Protein 1BY2 (pdb70)

B-factor: mean 21.7, std 12.67, range [5.65, 79.19]

GO terms:
  GO:0005515 protein binding (F, IPI)
  GO:0005044 scavenger receptor activity (F, TAS)
  GO:0005576 extracellular region (C, TAS)
  GO:0006968 cellular defense response (P, TAS)
  GO:0007165 signal transduction (P, TAS)
  GO:0031089 platelet dense granule lumen (C, TAS)
  GO:0005576 extracellular region (C, HDA)
  GO:0031012 extracellular matrix (C, HDA)
  GO:0005576 extracellular region (C, IDA)
  GO:0070062 extracellular exosome (C, HDA)
  GO:0072562 blood microparticle (C, HDA)

Solvent-accessible surface area: 5707 Å² total; per-residue (Å²): 147,71,101,78,4,53,20,99,31,22,101,12,86,55,118,17,50,0,15,0,13,0,27,32,188,60,89,63,1,0,0,1,0,40,78,3,54,90,53,0,0,16,2,0,0,151,50,59,31,28,99,69,6,73,84,24,48,10,125,19,56,35,36,111,11,91,44,41,22,0,4,4,62,1,75,16,107,25,127,32,79,13,0,36,95,12,153,32,88,33,69,88,131,31,153,23,171,32,70,74,1,0,1,0,23,4,23,132,109,126,180,56

CATH classification: 3.10.250.10

Secondary structure (DSSP, 8-state)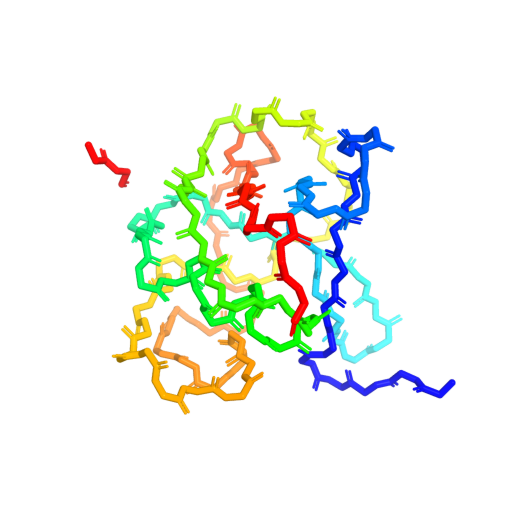:
---TT-EEEES-SSTTEEEEEEEETTEEEEEB-TT--HHHHHHHHHHTT-S-EEEEE-TTTT----S-EEE-S-B--S--SSGGGSB-S-TT-----GGGB-EEEE-S----

Foldseek 3Di:
DDDFQDWAAPQPVDRQKHFIWTDDDPDIAFAFLAQFDQLQQQLVNVLVQFRGFPDKDWQCPSHFDDDAHFWYNWDAPNPDNGSQPTDTPHTRDDDDDRSGTMMTGGDPHSND

Structure (mmCIF, N/CA/C/O backbone):
data_1BY2
#
_entry.id   1BY2
#
_cell.length_a   44.630
_cell.length_b   44.630
_cell.length_c   134.540
_cell.angle_alpha   90.00
_cell.angle_beta   90.00
_cell.angle_gamma   90.00
#
_symmetry.space_group_name_H-M   'P 43 21 2'
#
loop_
_entity.id
_entity.type
_entity.pdbx_description
1 polymer 'MAC-2 BINDING PROTEIN'
2 non-polymer 2-acetamido-2-deoxy-beta-D-glucopyranose
3 water water
#
loop_
_atom_site.group_PDB
_atom_site.id
_atom_site.type_symbol
_atom_site.label_atom_id
_atom_site.label_alt_id
_atom_site.label_comp_id
_atom_site.label_asym_id
_atom_site.label_entity_id
_atom_site.label_seq_id
_atom_site.pdbx_PDB_ins_code
_atom_site.Cartn_x
_atom_site.Cartn_y
_atom_site.Cartn_z
_atom_site.occupancy
_atom_site.B_iso_or_equiv
_atom_site.auth_seq_id
_atom_site.auth_comp_id
_atom_site.auth_asym_id
_atom_site.auth_atom_id
_atom_site.pdbx_PDB_model_num
ATOM 1 N N . ALA A 1 4 ? 10.340 14.871 30.242 1.00 44.14 0 ALA A N 1
ATOM 2 C CA . ALA A 1 4 ? 9.126 14.936 29.377 1.00 45.53 0 ALA A CA 1
ATOM 3 C C . ALA A 1 4 ? 9.430 15.663 28.055 1.00 45.86 0 ALA A C 1
ATOM 4 O O . ALA A 1 4 ? 9.225 16.874 27.942 1.00 48.67 0 ALA A O 1
ATOM 6 N N . VAL A 1 5 ? 9.907 14.916 27.061 1.00 43.03 1 VAL A N 1
ATOM 7 C CA . VAL A 1 5 ? 10.258 15.473 25.757 1.00 36.81 1 VAL A CA 1
ATOM 8 C C . VAL A 1 5 ? 9.316 14.926 24.679 1.00 33.60 1 VAL A C 1
ATOM 9 O O . VAL A 1 5 ? 9.021 13.725 24.653 1.00 31.94 1 VAL A O 1
ATOM 13 N N . ASN A 1 6 ? 8.854 15.808 23.795 1.00 30.71 2 ASN A N 1
ATOM 14 C CA . ASN A 1 6 ? 7.947 15.440 22.704 1.00 27.18 2 ASN A CA 1
ATOM 15 C C . ASN A 1 6 ? 8.542 15.687 21.320 1.00 22.65 2 ASN A C 1
ATOM 16 O O . ASN A 1 6 ? 9.547 16.383 21.178 1.00 20.33 2 ASN A O 1
ATOM 21 N N . ASP A 1 7 ? 7.924 15.088 20.308 1.00 20.59 3 ASP A N 1
ATOM 22 C CA . ASP A 1 7 ? 8.369 15.252 18.931 1.00 19.91 3 ASP A CA 1
ATOM 23 C C . ASP A 1 7 ? 8.470 16.740 18.604 1.00 18.84 3 ASP A C 1
ATOM 24 O O . ASP A 1 7 ? 7.533 17.494 18.861 1.00 20.92 3 ASP A O 1
ATOM 29 N N . GLY A 1 8 ? 9.590 17.155 18.022 1.00 16.07 4 GLY A N 1
ATOM 30 C CA . GLY A 1 8 ? 9.749 18.546 17.665 1.00 12.81 4 GLY A CA 1
ATOM 31 C C . GLY A 1 8 ? 10.470 19.380 18.698 1.00 15.26 4 GLY A C 1
ATOM 32 O O . GLY A 1 8 ? 10.801 20.536 18.420 1.00 15.65 4 GLY A O 1
ATOM 33 N N . ASP A 1 9 ? 10.701 18.821 19.883 1.00 15.08 5 ASP A N 1
ATOM 34 C CA . ASP A 1 9 ? 11.419 19.532 20.933 1.00 15.28 5 ASP A CA 1
ATOM 35 C C . ASP A 1 9 ? 12.842 19.725 20.410 1.00 14.32 5 ASP A C 1
ATOM 36 O O . ASP A 1 9 ? 13.408 18.818 19.805 1.00 14.84 5 ASP A O 1
ATOM 41 N N . MET A 1 10 ? 13.431 20.884 20.680 1.00 13.08 6 MET A N 1
ATOM 42 C CA . MET A 1 10 ? 14.786 21.197 20.207 1.00 14.32 6 MET A CA 1
ATOM 43 C C . MET A 1 10 ? 15.759 21.604 21.308 1.00 16.32 6 MET A C 1
ATOM 44 O O . MET A 1 10 ? 15.355 21.948 2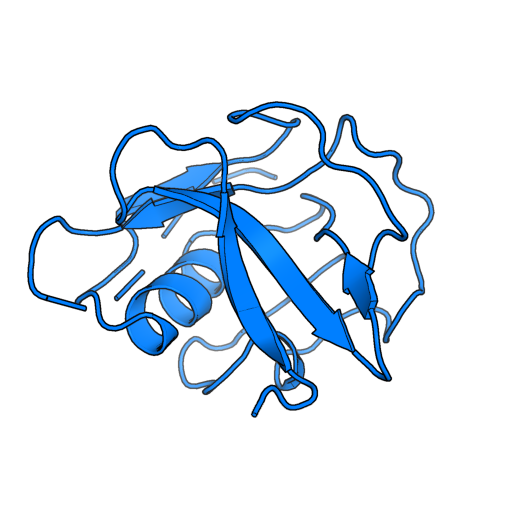2.410 1.00 18.11 6 MET A O 1
ATOM 49 N N . ARG A 1 11 ? 17.044 21.597 20.999 1.00 15.75 7 ARG A N 1
ATOM 50 C CA . ARG A 1 11 ? 18.046 22.027 21.950 1.00 15.24 7 ARG A CA 1
ATOM 51 C C . ARG A 1 11 ? 19.243 22.459 21.145 1.00 15.79 7 ARG A C 1
ATOM 52 O O . ARG A 1 11 ? 19.388 22.051 19.991 1.00 16.09 7 ARG A O 1
ATOM 60 N N . LEU A 1 12 ? 20.060 23.329 21.732 1.00 14.43 8 LEU A N 1
ATOM 61 C CA . LEU A 1 12 ? 21.300 23.806 21.102 1.00 16.04 8 LEU A CA 1
ATOM 62 C C . LEU A 1 12 ? 22.436 23.100 21.849 1.00 17.10 8 LEU A C 1
ATOM 63 O O . LEU A 1 12 ? 22.384 22.995 23.057 1.00 21.71 8 LEU A O 1
ATOM 68 N N . ALA A 1 13 ? 23.432 22.586 21.139 1.00 17.00 9 ALA A N 1
ATOM 69 C CA . ALA A 1 13 ? 24.524 21.896 21.776 1.00 15.15 9 ALA A CA 1
ATOM 70 C C . ALA A 1 13 ? 25.873 22.371 21.313 1.00 18.3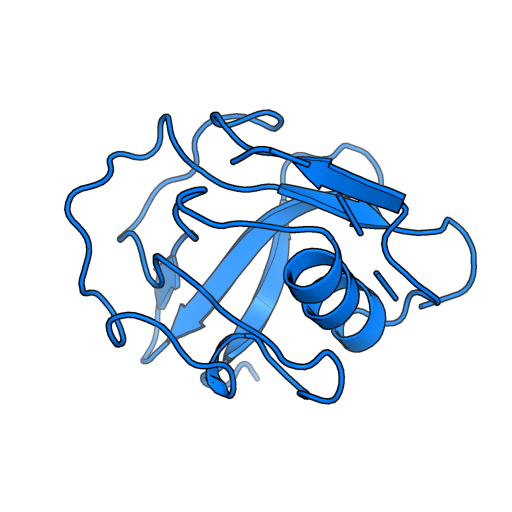0 9 ALA A C 1
ATOM 71 O O . ALA A 1 13 ? 26.018 22.939 20.226 1.00 15.93 9 ALA A O 1
ATOM 73 N N . ASP A 1 14 ? 26.869 22.119 22.157 1.00 20.31 10 ASP A N 1
ATOM 74 C CA . ASP A 1 14 ? 28.261 22.458 21.885 1.00 20.89 10 ASP A CA 1
ATOM 75 C C . ASP A 1 14 ? 28.537 23.922 21.547 1.00 21.22 10 ASP A C 1
ATOM 76 O O . ASP A 1 14 ? 29.539 24.231 20.897 1.00 22.26 10 ASP A O 1
ATOM 81 N N . GLY A 1 15 ? 27.676 24.821 22.006 1.00 22.78 11 GLY A N 1
ATOM 82 C CA . GLY A 1 15 ? 27.879 26.227 21.705 1.00 24.70 11 GLY A CA 1
ATOM 83 C C . GLY A 1 15 ? 28.651 27.040 22.739 1.00 28.91 11 GLY A C 1
ATOM 84 O O . GLY A 1 15 ? 29.082 28.158 22.449 1.00 29.23 11 GLY A O 1
ATOM 85 N N . GLY A 1 16 ? 28.868 26.486 23.928 1.00 30.54 12 GLY A N 1
ATOM 86 C CA . GLY A 1 16 ? 29.564 27.229 24.969 1.00 33.95 12 GLY A CA 1
ATOM 87 C C . GLY A 1 16 ? 28.493 27.948 25.766 1.00 36.34 12 GLY A C 1
ATOM 88 O O . GLY A 1 16 ? 28.198 27.568 26.893 1.00 42.61 12 GLY A O 1
ATOM 89 N N . ALA A 1 17 ? 27.880 28.961 25.163 1.00 34.72 13 ALA A N 1
ATOM 90 C CA . ALA A 1 17 ? 26.804 29.709 25.793 1.00 31.43 13 ALA A CA 1
ATOM 91 C C . ALA A 1 17 ? 25.530 28.922 25.517 1.00 31.56 13 ALA A C 1
ATOM 92 O O . ALA A 1 17 ? 25.536 27.990 24.720 1.00 33.22 13 ALA A O 1
ATOM 94 N N . THR A 1 18 ? 24.436 29.297 26.161 1.00 30.01 14 THR A N 1
ATOM 95 C CA . THR A 1 18 ? 23.165 28.612 25.964 1.00 29.03 14 THR A CA 1
ATOM 96 C C . THR A 1 18 ? 22.390 29.179 24.793 1.00 27.05 14 THR A C 1
ATOM 97 O O . THR A 1 18 ? 21.410 28.579 24.345 1.00 28.99 14 THR A O 1
ATOM 101 N N . ASN A 1 19 ? 22.799 30.353 24.324 1.00 23.12 15 ASN A N 1
ATOM 102 C CA . ASN A 1 19 ? 22.104 30.983 23.209 1.00 21.23 15 ASN A CA 1
ATOM 103 C C . ASN A 1 19 ? 22.737 30.757 21.834 1.00 18.08 15 ASN A C 1
ATOM 104 O O . ASN A 1 19 ? 22.549 31.559 20.927 1.00 19.05 15 ASN A O 1
ATOM 109 N N . GLN A 1 20 ? 23.510 29.688 21.688 1.00 18.17 16 G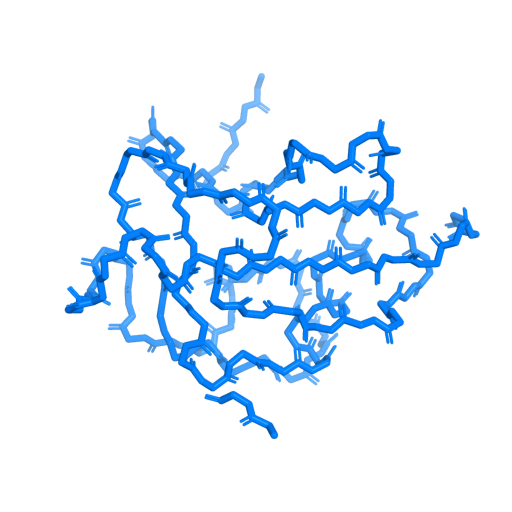LN A N 1
ATOM 110 C CA . GLN A 1 20 ? 24.102 29.344 20.399 1.00 17.31 16 GLN A CA 1
ATOM 111 C C . GLN A 1 20 ? 24.542 27.893 20.421 1.00 16.72 16 GLN A C 1
ATOM 112 O O . GLN A 1 20 ? 24.782 27.329 21.486 1.00 18.13 16 GLN A O 1
ATOM 118 N N . GLY A 1 21 ? 24.590 27.272 19.251 1.00 14.73 17 GLY A N 1
ATOM 119 C CA . GLY A 1 21 ? 25.021 25.895 19.178 1.00 13.53 17 GLY A CA 1
ATOM 120 C C . GLY A 1 21 ? 24.461 25.175 17.970 1.00 12.71 17 GLY A C 1
ATOM 121 O O . GLY A 1 21 ? 23.800 25.778 17.106 1.00 9.85 17 GLY A O 1
ATOM 122 N N . ARG A 1 22 ? 24.789 23.886 17.904 1.00 12.85 18 ARG A N 1
ATOM 123 C CA . ARG A 1 22 ? 24.330 22.997 16.854 1.00 12.14 18 ARG A CA 1
ATOM 124 C C . ARG A 1 22 ? 22.877 22.695 17.205 1.00 13.20 18 ARG A C 1
ATOM 125 O O . ARG A 1 22 ? 22.562 22.497 18.370 1.00 10.83 18 ARG A O 1
ATOM 133 N N . VAL A 1 23 ? 21.983 22.736 16.219 1.00 13.15 19 VAL A N 1
ATOM 134 C CA . VAL A 1 23 ? 20.568 22.469 16.453 1.00 12.92 19 VAL A CA 1
ATOM 135 C C . VAL A 1 23 ? 20.300 20.963 16.516 1.00 13.75 19 VAL A C 1
ATOM 136 O O . VAL A 1 23 ? 20.698 20.214 15.622 1.00 15.42 19 VAL A O 1
ATOM 140 N N . GLU A 1 24 ? 19.673 20.509 17.591 1.00 12.71 20 GLU A N 1
ATOM 141 C CA . GLU A 1 24 ? 19.308 19.101 17.717 1.00 12.29 20 GLU A CA 1
ATOM 142 C C . GLU A 1 24 ? 17.806 19.084 17.978 1.00 11.25 20 GLU A C 1
ATOM 143 O O . GLU A 1 24 ? 17.251 20.029 18.558 1.00 10.88 20 GLU A O 1
ATOM 149 N N . ILE A 1 25 ? 17.134 18.080 17.428 1.00 12.31 21 ILE A N 1
ATOM 150 C CA . ILE A 1 25 ? 15.683 17.975 17.527 1.00 11.52 21 ILE A CA 1
ATOM 151 C C . ILE A 1 25 ? 15.261 16.548 17.852 1.00 13.20 21 ILE A C 1
ATOM 152 O O . ILE A 1 25 ? 15.901 15.588 17.425 1.00 12.94 21 ILE A O 1
ATOM 157 N N . PHE A 1 26 ? 14.192 16.423 18.626 1.00 14.59 22 PHE A N 1
ATOM 158 C CA . PHE A 1 26 ? 13.707 15.136 19.071 1.00 13.91 22 PHE A CA 1
ATOM 159 C C . PHE A 1 26 ? 12.596 14.576 18.203 1.00 14.51 22 PHE A C 1
ATOM 160 O O . PHE A 1 26 ? 11.703 15.301 17.787 1.00 14.47 22 PHE A O 1
ATOM 168 N N . TYR A 1 27 ? 12.624 13.266 17.988 1.00 14.17 23 TYR A N 1
ATOM 169 C CA . TYR A 1 27 ? 11.597 12.600 17.204 1.00 16.00 23 TYR A CA 1
ATOM 170 C C . TYR A 1 27 ? 11.522 11.123 17.539 1.00 15.87 23 TYR A C 1
ATOM 171 O O . TYR A 1 27 ? 12.519 10.407 17.488 1.00 15.54 23 TYR A O 1
ATOM 180 N N . ARG A 1 28 ? 10.333 10.692 17.935 1.00 17.19 24 ARG A N 1
ATOM 181 C CA . ARG A 1 28 ? 10.065 9.300 18.282 1.00 15.74 24 ARG A CA 1
ATOM 182 C C . ARG A 1 28 ? 11.109 8.606 19.110 1.00 16.48 24 ARG A C 1
ATOM 183 O O . ARG A 1 28 ? 11.566 7.522 18.772 1.00 17.87 24 ARG A O 1
ATOM 191 N N . GLY A 1 29 ? 11.534 9.262 20.173 1.00 16.93 25 GLY A N 1
ATOM 192 C CA . GLY A 1 29 ? 12.486 8.627 21.045 1.00 21.50 25 GLY A CA 1
ATOM 193 C C . GLY A 1 29 ? 13.948 8.940 20.874 1.00 25.97 25 GLY A C 1
ATOM 194 O O . GLY A 1 29 ? 14.745 8.525 21.720 1.00 30.03 25 GLY A O 1
ATOM 195 N N . GLN A 1 30 ? 14.331 9.654 19.821 1.00 24.93 26 GLN A N 1
ATOM 196 C CA . GLN A 1 30 ? 15.751 9.967 19.669 1.00 22.52 26 GLN A CA 1
ATOM 197 C C . GLN A 1 30 ? 16.046 11.379 19.191 1.00 17.90 26 GLN A C 1
ATOM 198 O O . GLN A 1 30 ? 15.177 12.064 18.654 1.00 15.65 26 GLN A O 1
ATOM 204 N N . TRP A 1 31 ? 17.264 11.819 19.462 1.00 17.08 27 TRP A N 1
ATOM 205 C CA . TRP A 1 31 ? 17.712 13.141 19.066 1.00 18.60 27 TRP A CA 1
ATOM 206 C C . TRP A 1 31 ? 18.563 12.985 17.825 1.00 17.52 27 TRP A C 1
ATOM 207 O O . TRP A 1 31 ? 19.282 11.993 17.680 1.00 18.48 27 TRP A O 1
ATOM 218 N N . GLY A 1 32 ? 18.465 13.969 16.939 1.00 16.13 28 GLY A N 1
ATOM 219 C CA . GLY A 1 32 ? 19.224 13.962 15.706 1.00 14.58 28 GLY A CA 1
ATOM 220 C C . GLY A 1 32 ? 19.515 15.391 15.311 1.00 13.39 28 GLY A C 1
ATOM 221 O O . GLY A 1 32 ? 19.091 16.321 15.996 1.00 13.90 28 GLY A O 1
ATOM 222 N N . THR A 1 33 ? 20.202 15.571 14.190 1.00 11.55 29 THR A N 1
ATOM 223 C CA . THR A 1 33 ? 20.585 16.899 13.725 1.00 10.36 29 THR A CA 1
ATOM 224 C C . THR A 1 33 ? 19.798 17.380 12.499 1.00 10.81 29 THR A C 1
ATOM 225 O O . THR A 1 33 ? 18.927 16.675 11.991 1.00 10.76 29 THR A O 1
ATOM 229 N N . VAL A 1 34 ? 20.128 18.573 12.021 1.00 11.08 30 VAL A N 1
ATOM 230 C CA . VAL A 1 34 ? 19.455 19.179 10.879 1.00 10.48 30 VAL A CA 1
ATOM 231 C C . VAL A 1 34 ? 20.503 19.520 9.829 1.00 9.61 30 VAL A C 1
ATOM 232 O O . VAL A 1 34 ? 21.529 20.125 10.153 1.00 9.74 30 VAL A O 1
ATOM 236 N N . CYS A 1 35 ? 20.275 19.121 8.580 1.00 9.19 31 CYS A N 1
ATOM 237 C CA . CYS A 1 35 ? 21.238 19.442 7.513 1.00 9.43 31 CYS A CA 1
ATOM 238 C C . CYS A 1 35 ? 21.159 20.913 7.116 1.00 8.71 31 CYS A C 1
ATOM 239 O O . CYS A 1 35 ? 20.071 21.488 7.075 1.00 13.71 31 CYS A O 1
ATOM 242 N N . ASP A 1 36 ? 22.292 21.513 6.770 1.00 9.00 32 ASP A N 1
ATOM 243 C CA . ASP A 1 36 ? 22.318 22.936 6.421 1.00 8.46 32 ASP A CA 1
ATOM 244 C C . ASP A 1 36 ? 21.789 23.355 5.051 1.00 9.67 32 ASP A C 1
ATOM 245 O O . ASP A 1 36 ? 21.781 24.550 4.740 1.00 10.98 32 ASP A O 1
ATOM 250 N N . ASN A 1 37 ? 21.325 22.397 4.249 1.00 9.89 33 ASN A N 1
ATOM 251 C CA . ASN A 1 37 ? 20.803 22.718 2.921 1.00 8.54 33 ASN A CA 1
ATOM 252 C C . ASN A 1 37 ? 19.582 23.621 3.037 1.00 9.34 33 ASN A C 1
ATOM 253 O O . ASN A 1 37 ? 18.577 23.243 3.637 1.00 9.59 33 ASN A O 1
ATOM 258 N N . LEU A 1 38 ? 19.698 2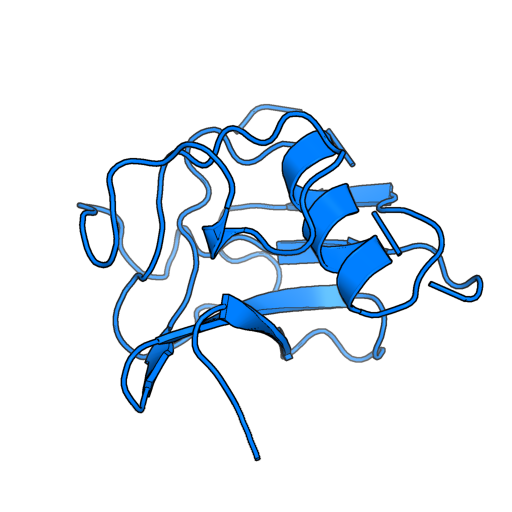4.828 2.487 1.00 9.90 34 LEU A N 1
ATOM 259 C CA . LEU A 1 38 ? 18.642 25.843 2.503 1.00 9.36 34 LEU A CA 1
ATOM 260 C C . LEU A 1 38 ? 18.406 26.438 3.895 1.00 10.25 34 LEU A C 1
ATOM 261 O O . LEU A 1 38 ? 17.456 27.190 4.092 1.00 11.58 34 LEU A O 1
ATOM 266 N N . TRP A 1 39 ? 19.298 26.147 4.838 1.00 8.99 35 TRP A N 1
ATOM 267 C CA . TRP A 1 39 ? 19.171 26.644 6.206 1.00 8.23 35 TRP A CA 1
ATOM 268 C C . TRP A 1 39 ? 19.322 28.157 6.169 1.00 12.73 35 TRP A C 1
ATOM 269 O O . TRP A 1 39 ? 20.360 28.656 5.749 1.00 17.33 35 TRP A O 1
ATOM 280 N N . ASP A 1 40 ? 18.320 28.891 6.634 1.00 11.79 36 ASP A N 1
ATOM 281 C CA . ASP A 1 40 ? 18.414 30.342 6.607 1.00 13.31 36 ASP A CA 1
ATOM 282 C C . ASP A 1 40 ? 18.073 31.017 7.927 1.00 14.29 36 ASP A C 1
ATOM 283 O O . ASP A 1 40 ? 17.765 30.354 8.920 1.00 12.37 36 ASP A O 1
ATOM 288 N N . LEU A 1 41 ? 18.088 32.348 7.918 1.00 15.12 37 LEU A N 1
ATOM 289 C CA . LEU A 1 41 ? 17.824 33.105 9.128 1.00 14.20 37 LEU A CA 1
ATOM 290 C C . LEU A 1 41 ? 16.414 32.938 9.651 1.00 13.90 37 LEU A C 1
ATOM 291 O O . LEU A 1 41 ? 16.199 33.016 10.862 1.00 16.06 37 LEU A O 1
ATOM 296 N N . THR A 1 42 ? 15.462 32.708 8.754 1.00 13.45 38 THR A N 1
ATOM 297 C CA . THR A 1 42 ? 14.082 32.515 9.169 1.00 14.04 38 THR A CA 1
ATOM 298 C C . THR A 1 42 ? 13.959 31.178 9.909 1.00 14.01 38 THR A C 1
ATOM 299 O O . THR A 1 42 ? 13.263 31.086 10.917 1.00 13.88 38 THR A O 1
ATOM 303 N N . ASP A 1 43 ? 14.678 30.160 9.449 1.00 13.46 39 ASP A N 1
ATOM 304 C CA . ASP A 1 43 ? 14.678 28.858 10.118 1.00 11.13 39 ASP A CA 1
ATOM 305 C C . ASP A 1 43 ? 15.324 29.010 11.505 1.00 10.26 39 ASP A C 1
ATOM 306 O O . ASP A 1 43 ? 14.800 28.508 12.510 1.00 11.92 39 ASP A O 1
ATOM 311 N N . ALA A 1 44 ? 16.464 29.701 11.542 1.00 8.87 40 ALA A N 1
ATOM 312 C CA . ALA A 1 44 ? 17.191 29.926 12.781 1.00 10.43 40 ALA A CA 1
ATOM 313 C C . ALA A 1 44 ? 16.337 30.687 13.805 1.00 14.38 40 ALA A C 1
ATOM 314 O O . ALA A 1 44 ? 16.366 30.362 14.988 1.00 14.34 40 ALA A O 1
ATOM 316 N N . SER A 1 45 ? 15.542 31.662 13.362 1.00 17.07 41 SER A N 1
ATOM 317 C CA . SER A 1 45 ? 14.712 32.412 14.299 1.00 18.12 41 SER A CA 1
ATOM 318 C C . SER A 1 45 ? 13.599 31.550 14.901 1.00 17.77 41 SER A C 1
ATOM 319 O O . SER A 1 45 ? 13.181 31.792 16.028 1.00 18.52 41 SER A O 1
ATOM 322 N N . VAL A 1 46 ? 13.141 30.529 14.178 1.00 15.46 42 VAL A N 1
ATOM 323 C CA . VAL A 1 46 ? 12.101 29.633 14.706 1.00 14.00 42 VAL A CA 1
ATOM 324 C C . VAL A 1 46 ? 12.691 28.857 15.882 1.00 14.89 42 VAL A C 1
ATOM 325 O O . VAL A 1 46 ? 12.042 28.695 16.910 1.00 16.71 42 VAL A O 1
ATOM 329 N N . VAL A 1 47 ? 13.936 28.407 15.733 1.00 14.50 43 VAL A N 1
ATOM 330 C CA . VAL A 1 47 ? 14.630 27.669 16.791 1.00 13.89 43 VAL A CA 1
ATOM 331 C C . VAL A 1 47 ? 14.845 28.575 18.010 1.00 14.37 43 VAL A C 1
ATOM 332 O O . VAL A 1 47 ? 14.443 28.234 19.118 1.00 14.97 43 VAL A O 1
ATOM 336 N N . CYS A 1 48 ? 15.464 29.732 17.792 1.00 13.96 44 CYS A N 1
ATOM 337 C CA . CYS A 1 48 ? 15.747 30.681 18.864 1.00 14.27 44 CYS A CA 1
ATOM 338 C C . CYS A 1 48 ? 14.517 31.111 19.653 1.00 17.37 44 CYS A C 1
ATOM 339 O O . CYS A 1 48 ? 14.535 31.082 20.885 1.00 18.29 44 CYS A O 1
ATOM 342 N N . ARG A 1 49 ? 13.452 31.512 18.966 1.00 16.62 45 ARG A N 1
ATOM 343 C CA . ARG A 1 49 ? 12.246 31.937 19.663 1.00 17.90 45 ARG A CA 1
ATOM 344 C C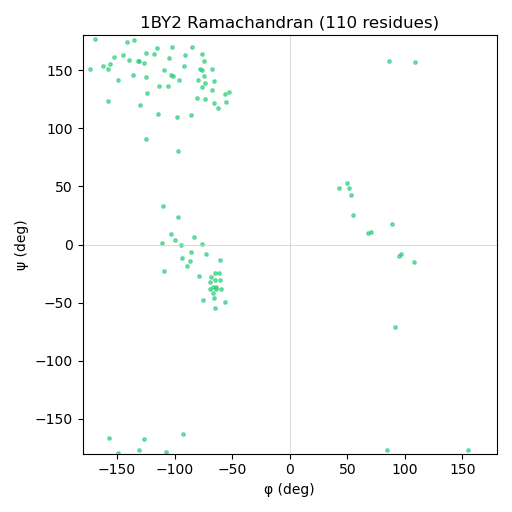 . ARG A 1 49 ? 11.623 30.790 20.458 1.00 19.88 45 ARG A C 1
ATOM 345 O O . ARG A 1 49 ? 11.167 30.991 21.585 1.00 21.00 45 ARG A O 1
ATOM 353 N N . ALA A 1 50 ? 11.657 29.579 19.902 1.00 17.93 46 ALA A N 1
ATOM 354 C CA . ALA A 1 50 ? 11.116 28.415 20.595 1.00 17.10 46 ALA A CA 1
ATOM 355 C C . ALA A 1 50 ? 11.919 28.174 21.858 1.00 19.93 46 ALA A C 1
ATOM 356 O O . ALA A 1 50 ? 11.387 27.708 22.854 1.00 20.60 46 ALA A O 1
ATOM 358 N N . LEU A 1 51 ? 13.224 28.406 21.794 1.00 21.36 47 LEU A N 1
ATOM 359 C CA . LEU A 1 51 ? 14.064 28.199 22.963 1.00 22.39 47 LEU A CA 1
ATOM 360 C C . LEU A 1 51 ? 14.035 29.395 23.904 1.00 23.99 47 LEU A C 1
ATOM 361 O O . LEU A 1 51 ? 14.813 29.461 24.855 1.00 27.20 47 LEU A O 1
ATOM 366 N N . GLY A 1 52 ? 13.167 30.356 23.604 1.00 22.56 48 GLY A N 1
ATOM 367 C CA . GLY A 1 52 ? 13.004 31.514 24.456 1.00 23.30 48 GLY A CA 1
ATOM 368 C C . GLY A 1 52 ? 13.860 32.736 24.235 1.00 24.79 48 GLY A C 1
ATOM 369 O O . GLY A 1 52 ? 13.970 33.552 25.131 1.00 26.92 48 GLY A O 1
ATOM 370 N N . PHE A 1 53 ? 14.481 32.881 23.077 1.00 23.66 49 PHE A N 1
ATOM 371 C CA . PHE A 1 53 ? 15.295 34.055 22.839 1.00 21.90 49 PHE A CA 1
ATOM 372 C C . PHE A 1 53 ? 14.490 34.925 21.916 1.00 25.27 49 PHE A C 1
ATOM 373 O O . PHE A 1 53 ? 13.558 34.442 21.276 1.00 29.17 49 PHE A O 1
ATOM 381 N N . GLU A 1 54 ? 14.813 36.209 21.850 1.00 26.79 50 GLU A N 1
ATOM 382 C CA . GLU A 1 54 ? 14.042 37.109 21.004 1.00 27.44 50 GLU A CA 1
ATOM 383 C C . GLU A 1 54 ? 14.158 36.852 19.516 1.00 26.23 50 GLU A C 1
ATOM 384 O O . GLU A 1 54 ? 13.167 36.974 18.792 1.00 28.13 50 GLU A O 1
ATOM 390 N N . ASN A 1 55 ? 15.345 36.466 19.059 1.00 23.90 51 ASN A N 1
ATOM 391 C CA . ASN A 1 55 ? 15.549 36.236 17.641 1.00 22.16 51 ASN A CA 1
ATOM 392 C C . ASN A 1 55 ? 16.871 35.554 17.382 1.00 20.07 51 ASN A C 1
ATOM 393 O O . ASN A 1 55 ? 17.641 35.323 18.309 1.00 22.41 51 ASN A O 1
ATOM 398 N N . ALA A 1 56 ? 17.126 35.242 16.116 1.00 15.66 52 ALA A N 1
ATOM 399 C CA . ALA A 1 56 ? 18.373 34.638 15.709 1.00 14.91 52 ALA A CA 1
ATOM 400 C C . ALA A 1 56 ? 19.171 35.762 15.079 1.00 16.87 52 ALA A C 1
ATOM 401 O O . ALA A 1 56 ? 18.610 36.674 14.473 1.00 18.00 52 ALA A O 1
ATOM 403 N N . THR A 1 57 ? 20.479 35.726 15.256 1.00 17.40 53 THR A N 1
ATOM 404 C CA . THR A 1 57 ? 21.332 36.727 14.647 1.00 17.29 53 THR A CA 1
ATOM 405 C C . THR A 1 57 ? 22.131 36.087 13.517 1.00 18.22 53 THR A C 1
ATOM 406 O O . THR A 1 57 ? 22.555 36.768 12.584 1.00 20.10 53 THR A O 1
ATOM 410 N N . GLN A 1 58 ? 22.297 34.765 13.585 1.00 18.67 54 GLN A N 1
ATOM 411 C CA . GLN A 1 58 ? 23.034 34.006 12.570 1.00 19.51 54 GLN A CA 1
ATOM 412 C C . GLN A 1 58 ? 22.520 32.569 12.370 1.00 18.40 54 GLN A C 1
ATOM 413 O O . GLN A 1 58 ? 22.140 31.881 13.333 1.00 18.33 54 GLN A O 1
ATOM 419 N N . ALA A 1 59 ? 22.509 32.139 11.110 1.00 15.24 55 ALA A N 1
ATOM 420 C CA . ALA A 1 59 ? 22.106 30.793 10.729 1.00 14.50 55 ALA A CA 1
ATOM 421 C C . ALA A 1 59 ? 23.407 30.228 10.187 1.00 16.25 55 ALA A C 1
ATOM 422 O O . ALA A 1 59 ? 23.903 30.713 9.178 1.00 19.37 55 ALA A O 1
ATOM 424 N N . LEU A 1 60 ? 23.988 29.250 10.873 1.00 14.91 56 LEU A N 1
ATOM 425 C CA . LEU A 1 60 ? 25.272 28.679 10.457 1.00 13.25 56 LEU A CA 1
ATOM 426 C C . LEU A 1 60 ? 25.172 27.253 9.909 1.00 11.87 56 LEU A C 1
ATOM 427 O O . LEU A 1 60 ? 24.297 26.488 10.295 1.00 13.62 56 LEU A O 1
ATOM 432 N N . GLY A 1 61 ? 26.068 26.915 8.993 1.00 11.45 57 GLY A N 1
ATOM 433 C CA . GLY A 1 61 ? 26.092 25.589 8.410 1.00 10.75 57 GLY A CA 1
ATOM 434 C C . GLY A 1 61 ? 27.474 24.980 8.548 1.00 12.49 57 GLY A C 1
ATOM 435 O O . GLY A 1 61 ? 28.310 25.462 9.317 1.00 13.20 57 GLY A O 1
ATOM 436 N N . ARG A 1 62 ? 27.693 23.892 7.827 1.00 14.28 58 ARG A N 1
ATOM 437 C CA . ARG A 1 62 ? 28.968 23.177 7.793 1.00 15.89 58 ARG A CA 1
ATOM 438 C C . ARG A 1 62 ? 29.510 22.792 9.161 1.00 17.03 58 ARG A C 1
ATOM 439 O O . ARG A 1 62 ? 30.708 22.908 9.407 1.00 18.55 58 ARG A O 1
ATOM 447 N N . ALA A 1 63 ? 28.642 22.316 10.042 1.00 15.62 59 ALA A N 1
ATOM 448 C CA . ALA A 1 63 ? 29.062 21.914 11.377 1.00 15.90 59 ALA A CA 1
ATOM 449 C C . ALA A 1 63 ? 29.913 23.003 12.056 1.00 16.90 59 ALA A C 1
ATOM 450 O O . ALA A 1 63 ? 30.994 22.735 12.553 1.00 16.99 59 ALA A O 1
ATOM 452 N N . ALA A 1 64 ? 29.397 24.222 12.104 1.00 19.26 60 ALA A N 1
ATOM 453 C CA . ALA A 1 64 ? 30.095 25.338 12.719 1.00 20.01 60 ALA A CA 1
ATOM 454 C C . ALA A 1 64 ? 30.354 25.079 14.192 1.00 22.41 60 ALA A C 1
ATOM 455 O O . ALA A 1 64 ? 31.320 25.591 14.742 1.00 22.64 60 ALA A O 1
ATOM 457 N N . PHE A 1 65 ? 29.475 24.316 14.841 1.00 22.03 61 PHE A N 1
ATOM 458 C CA . PHE A 1 65 ? 29.648 23.988 16.262 1.00 23.16 61 PHE A CA 1
ATOM 459 C C . PHE A 1 65 ? 29.990 22.510 16.445 1.00 25.08 61 PHE A C 1
ATOM 460 O O . PHE A 1 65 ? 29.604 21.880 17.433 1.00 27.60 61 PHE A O 1
ATOM 468 N N . GLY A 1 66 ? 30.713 21.956 15.476 1.00 22.90 62 GLY A N 1
ATOM 469 C CA . GLY A 1 66 ? 31.099 20.559 15.540 1.00 18.18 62 GLY A CA 1
ATOM 470 C C . GLY A 1 66 ? 30.041 19.644 14.971 1.00 18.24 62 GLY A C 1
ATOM 471 O O . GLY A 1 66 ? 28.874 20.004 14.869 1.00 20.23 62 GLY A O 1
ATOM 472 N N . GLN A 1 67 ? 30.457 18.457 14.567 1.00 17.52 63 GLN A N 1
ATOM 473 C CA . GLN A 1 67 ? 29.539 17.494 14.020 1.00 15.68 63 GLN A CA 1
ATOM 474 C C . GLN A 1 67 ? 28.824 16.816 15.163 1.00 17.38 63 GLN A C 1
ATOM 475 O O . GLN A 1 67 ? 29.414 16.582 16.208 1.00 20.69 63 GLN A O 1
ATOM 481 N N . GLY A 1 68 ? 27.537 16.553 14.984 1.00 15.69 64 GLY A N 1
ATOM 482 C CA . GLY A 1 68 ? 26.768 15.853 15.997 1.00 14.92 64 GLY A CA 1
ATOM 483 C C . GLY A 1 68 ? 26.778 14.359 15.706 1.00 15.94 64 GLY A C 1
ATOM 484 O O . GLY A 1 68 ? 27.568 13.872 14.888 1.00 15.38 64 GLY A O 1
ATOM 485 N N . SER A 1 69 ? 25.857 13.635 16.325 1.00 16.89 65 SER A N 1
ATOM 486 C CA . SER A 1 69 ? 25.749 12.191 16.158 1.00 16.60 65 SER A CA 1
ATOM 487 C C . SER A 1 69 ? 24.279 11.886 15.967 1.00 17.25 65 SER A C 1
ATOM 488 O O . SER A 1 69 ? 23.449 12.786 16.071 1.00 19.67 65 SER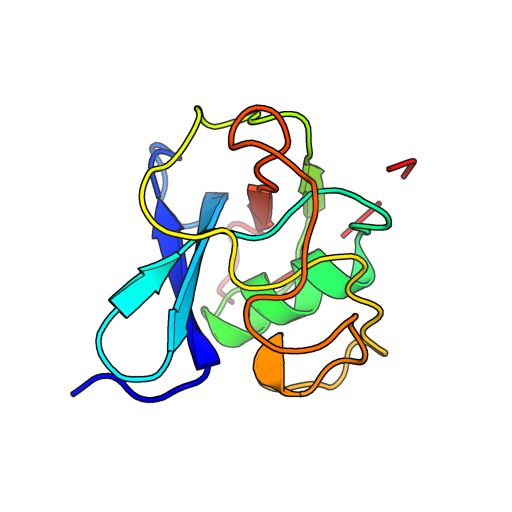 A O 1
ATOM 491 N N . GLY A 1 70 ? 23.955 10.624 15.714 1.00 17.00 66 GLY A N 1
ATOM 492 C CA . GLY A 1 70 ? 22.566 10.241 15.522 1.00 19.05 66 GLY A CA 1
ATOM 493 C C . GLY A 1 70 ? 22.119 10.462 14.090 1.00 19.72 66 GLY A C 1
ATOM 494 O O . GLY A 1 70 ? 22.934 10.839 13.245 1.00 19.83 66 GLY A O 1
ATOM 495 N N . PRO A 1 71 ? 20.846 10.222 13.778 1.00 17.55 67 PRO A N 1
ATOM 496 C CA . PRO A 1 71 ? 20.355 10.411 12.419 1.00 17.76 67 PRO A CA 1
ATOM 497 C C . PRO A 1 71 ? 20.186 11.881 12.061 1.00 16.69 67 PRO A C 1
ATOM 498 O O . PRO A 1 71 ? 20.135 12.739 12.949 1.00 14.83 67 PRO A O 1
ATOM 502 N N . ILE A 1 72 ? 20.194 12.179 10.765 1.00 14.58 68 ILE A N 1
ATOM 503 C CA . ILE A 1 72 ? 19.955 13.540 10.313 1.00 13.40 68 ILE A CA 1
ATOM 504 C C . ILE A 1 72 ? 18.430 13.552 10.259 1.00 13.80 68 ILE A C 1
ATOM 505 O O . ILE A 1 72 ? 17.814 12.845 9.469 1.00 15.93 68 ILE A O 1
ATOM 510 N N . MET A 1 73 ? 17.824 14.318 11.151 1.00 12.15 69 MET A N 1
ATOM 511 C CA . MET A 1 73 ? 16.370 14.405 11.252 1.00 12.39 69 MET A CA 1
ATOM 512 C C . MET A 1 73 ? 15.618 15.208 10.193 1.00 11.88 69 MET A C 1
ATOM 513 O O . MET A 1 73 ? 14.589 14.765 9.709 1.00 13.12 69 MET A O 1
ATOM 518 N N . LEU A 1 74 ? 16.074 16.420 9.903 1.00 12.97 70 LEU A N 1
ATOM 519 C CA . LEU A 1 74 ? 15.404 17.281 8.932 1.00 12.08 70 LEU A CA 1
ATOM 520 C C . LEU A 1 74 ? 16.422 17.864 7.950 1.00 10.75 70 LEU A C 1
ATOM 521 O O . LEU A 1 74 ? 17.616 17.953 8.261 1.00 11.75 70 LEU A O 1
ATOM 526 N N . ASP A 1 75 ? 15.948 18.278 6.777 1.00 11.20 71 ASP A N 1
ATOM 527 C CA . ASP A 1 75 ? 16.830 18.773 5.703 1.00 11.41 71 ASP A CA 1
ATOM 528 C C . ASP A 1 75 ? 15.955 19.636 4.808 1.00 9.68 71 ASP A C 1
ATOM 529 O O . ASP A 1 75 ? 14.736 19.418 4.740 1.00 10.56 71 ASP A O 1
ATOM 534 N N . GLU A 1 76 ? 16.570 20.630 4.172 1.00 9.09 72 GLU A N 1
ATOM 535 C CA . GLU A 1 76 ? 15.882 21.573 3.290 1.00 9.55 72 GLU A CA 1
ATOM 536 C C . GLU A 1 76 ? 14.663 22.189 3.980 1.00 9.91 72 GLU A C 1
ATOM 537 O O . GLU A 1 76 ? 13.561 22.241 3.433 1.00 9.48 72 GLU A O 1
ATOM 543 N N . VAL A 1 77 ? 14.892 22.658 5.204 1.00 10.03 73 VAL A N 1
ATOM 544 C CA . VAL A 1 77 ? 13.852 23.261 6.027 1.00 9.51 73 VAL A CA 1
ATOM 545 C C . VAL A 1 77 ? 13.487 24.658 5.531 1.00 9.91 73 VAL A C 1
ATOM 546 O O . VAL A 1 77 ? 14.355 25.508 5.361 1.00 11.37 73 VAL A O 1
ATOM 550 N N . GLN A 1 78 ? 12.200 24.874 5.271 1.00 11.88 74 GLN A N 1
ATOM 551 C CA . GLN A 1 78 ? 11.709 26.161 4.778 1.00 13.08 74 GLN A CA 1
ATOM 552 C C . GLN A 1 78 ? 10.605 26.671 5.695 1.00 12.44 74 GLN A C 1
ATOM 553 O O . GLN A 1 78 ? 9.446 26.341 5.493 1.00 15.29 74 GLN A O 1
ATOM 559 N N . CYS A 1 79 ? 10.957 27.448 6.712 1.00 15.08 75 CYS A N 1
ATOM 560 C CA . CYS A 1 79 ? 9.979 27.985 7.671 1.00 15.39 75 CYS A CA 1
ATOM 561 C C . CYS A 1 79 ? 9.473 29.350 7.235 1.00 16.60 75 CYS A C 1
ATOM 562 O O . CYS A 1 79 ? 10.186 30.078 6.543 1.00 14.42 75 CYS A O 1
ATOM 565 N N . THR A 1 80 ? 8.254 29.699 7.656 1.00 17.21 76 THR A N 1
ATOM 566 C CA . THR A 1 80 ? 7.681 31.003 7.332 1.00 16.91 76 THR A CA 1
ATOM 567 C C . THR A 1 80 ? 8.098 31.971 8.440 1.00 17.39 76 THR A C 1
ATOM 568 O O . THR A 1 80 ? 8.089 33.186 8.272 1.00 17.76 76 THR A O 1
ATOM 572 N N . GLY A 1 81 ? 8.505 31.412 9.569 1.00 16.42 77 GLY A N 1
ATOM 573 C CA . GLY A 1 81 ? 8.926 32.234 10.678 1.00 17.30 77 GLY A CA 1
ATOM 574 C C . GLY A 1 81 ? 7.942 32.239 11.837 1.00 21.21 77 GLY A C 1
ATOM 575 O O . GLY A 1 81 ? 8.313 32.623 12.949 1.00 22.27 77 GLY A O 1
ATOM 576 N N . THR A 1 82 ? 6.712 31.776 11.610 1.00 23.17 78 THR A N 1
ATOM 577 C CA . THR A 1 82 ? 5.682 31.763 12.657 1.00 23.58 78 THR A CA 1
ATOM 578 C C . THR A 1 82 ? 5.497 30.392 13.320 1.00 25.69 78 THR A C 1
ATOM 579 O O . THR A 1 82 ? 4.599 30.207 14.141 1.00 27.77 78 THR A O 1
ATOM 583 N N . GLU A 1 83 ? 6.316 29.421 12.944 1.00 21.86 79 GLU A N 1
ATOM 584 C CA . GLU A 1 83 ? 6.191 28.094 13.507 1.00 19.86 79 GLU A CA 1
ATOM 585 C C . GLU A 1 83 ? 6.740 27.936 14.922 1.00 18.20 79 GLU A C 1
ATOM 586 O O . GLU A 1 83 ? 7.697 28.600 15.333 1.00 17.85 79 GLU A O 1
ATOM 592 N N . ALA A 1 84 ? 6.122 27.015 15.647 1.00 18.20 80 ALA A N 1
ATOM 593 C CA . ALA A 1 84 ? 6.510 26.701 17.011 1.00 19.87 80 ALA A CA 1
ATOM 594 C C . ALA A 1 84 ? 7.754 25.808 17.038 1.00 19.98 80 ALA A C 1
ATOM 595 O O . ALA A 1 84 ? 8.528 25.834 17.998 1.00 20.71 80 ALA A O 1
ATOM 597 N N . SER A 1 85 ? 7.952 25.029 15.982 1.00 15.93 81 SER A N 1
ATOM 598 C CA . SER A 1 85 ? 9.081 24.117 15.920 1.00 15.92 81 SER A CA 1
ATOM 599 C C . SER A 1 85 ? 9.437 23.891 14.471 1.00 14.73 81 SER A C 1
ATOM 600 O O . SER A 1 85 ? 8.615 24.131 13.590 1.00 14.37 81 SER A O 1
ATOM 603 N N . LEU A 1 86 ? 10.654 23.409 14.230 1.00 14.92 82 LEU A N 1
ATOM 604 C CA . LEU A 1 86 ? 11.105 23.098 12.876 1.00 14.46 82 LEU A CA 1
ATOM 605 C C . LEU A 1 86 ? 10.243 21.944 12.329 1.00 16.04 82 LEU A C 1
ATOM 606 O O . LEU A 1 86 ? 10.081 21.792 11.120 1.00 17.26 82 LEU A O 1
ATOM 611 N N . ALA A 1 87 ? 9.673 21.146 13.231 1.00 16.57 83 ALA A N 1
ATOM 612 C CA . ALA A 1 87 ? 8.803 20.039 12.848 1.00 16.39 83 ALA A CA 1
ATOM 613 C C . ALA A 1 87 ? 7.564 20.518 12.083 1.00 17.80 83 ALA A C 1
ATOM 614 O O . ALA A 1 87 ? 6.970 19.764 11.314 1.00 19.74 83 ALA A O 1
ATOM 616 N N . ASP A 1 88 ? 7.173 21.767 12.301 1.00 15.59 84 ASP A N 1
ATOM 617 C CA . ASP A 1 88 ? 6.004 22.336 11.635 1.00 16.10 84 ASP A CA 1
ATOM 618 C C . ASP A 1 88 ? 6.329 23.108 10.363 1.00 15.98 84 ASP A C 1
ATOM 619 O O . ASP A 1 88 ? 5.426 23.638 9.711 1.00 16.31 84 ASP A O 1
ATOM 624 N N . CYS A 1 89 ? 7.612 23.185 10.018 1.00 15.30 85 CYS A N 1
ATOM 625 C CA . CYS A 1 89 ? 8.042 23.872 8.803 1.00 14.54 85 CYS A CA 1
ATOM 626 C C . CYS A 1 89 ? 8.082 22.882 7.647 1.00 16.20 85 CYS A C 1
ATOM 627 O O . CYS A 1 89 ? 8.106 21.667 7.859 1.00 15.48 85 CYS A O 1
ATOM 630 N N . LYS A 1 90 ? 8.121 23.400 6.428 1.00 17.13 86 LYS A N 1
ATOM 631 C CA . LYS A 1 90 ? 8.207 22.557 5.244 1.00 17.37 86 LYS A CA 1
ATOM 632 C C . LYS A 1 90 ? 9.639 22.011 5.203 1.00 15.20 86 LYS A C 1
ATOM 633 O O . LYS A 1 90 ? 10.574 22.738 5.513 1.00 13.40 86 LYS A O 1
ATOM 639 N N . SER A 1 91 ? 9.800 20.736 4.867 1.00 13.33 87 SER A N 1
ATOM 640 C CA . SER A 1 91 ? 11.115 20.109 4.763 1.00 12.41 87 SER A CA 1
ATOM 641 C C . SER A 1 91 ? 10.948 18.900 3.826 1.00 12.78 87 SER A C 1
ATOM 642 O O . SER A 1 91 ? 9.946 18.814 3.112 1.00 14.17 87 SER A O 1
ATOM 645 N N . LEU A 1 92 ? 11.926 17.998 3.785 1.00 12.04 88 LEU A N 1
ATOM 646 C CA . LEU A 1 92 ? 11.826 16.795 2.953 1.00 13.46 88 LEU A CA 1
ATOM 647 C C . LEU A 1 92 ? 11.097 15.675 3.708 1.00 15.79 88 LEU A C 1
ATOM 648 O O . LEU A 1 92 ? 10.800 14.620 3.135 1.00 18.59 88 LEU A O 1
ATOM 653 N N . GLY A 1 93 ? 10.813 15.918 4.990 1.00 16.21 89 GLY A N 1
ATOM 654 C CA . GLY A 1 93 ? 10.135 14.941 5.831 1.00 15.22 89 GLY A CA 1
ATOM 655 C C . GLY A 1 93 ? 11.106 14.369 6.850 1.00 14.00 89 GLY A C 1
ATOM 656 O O . GLY A 1 93 ? 12.322 14.429 6.631 1.00 14.70 89 GLY A O 1
ATOM 657 N N . TRP A 1 94 ? 10.592 13.841 7.964 1.00 12.94 90 TRP A N 1
ATOM 658 C CA . TRP A 1 94 ? 11.432 13.262 9.019 1.00 11.01 90 TRP A CA 1
ATOM 659 C C . TRP A 1 94 ? 12.355 12.156 8.529 1.00 13.43 90 TRP A C 1
ATOM 660 O O . TRP A 1 94 ? 11.919 11.210 7.874 1.00 17.20 90 TRP A O 1
ATOM 671 N N . LEU A 1 95 ? 13.629 12.275 8.869 1.00 10.64 91 LEU A N 1
ATOM 672 C CA . LEU A 1 95 ? 14.630 11.302 8.497 1.00 10.72 91 LEU A CA 1
ATOM 673 C C . LEU A 1 95 ? 14.956 11.218 7.019 1.00 13.62 91 LEU A C 1
ATOM 674 O O . LEU A 1 95 ? 15.694 10.340 6.613 1.00 17.98 9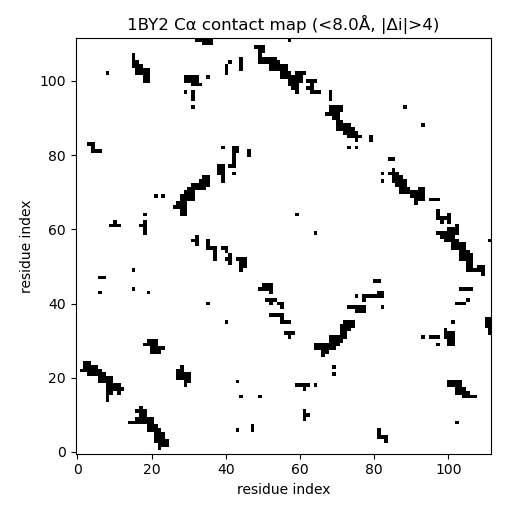1 LEU A O 1
ATOM 679 N N . LYS A 1 96 ? 14.470 12.148 6.214 1.00 13.74 92 LYS A N 1
ATOM 680 C CA . LYS A 1 96 ? 14.785 12.120 4.789 1.00 15.74 92 LYS A CA 1
ATOM 681 C C . LYS A 1 96 ? 15.940 13.082 4.480 1.00 17.23 92 LYS A C 1
ATOM 682 O O . LYS A 1 96 ? 15.778 14.300 4.528 1.00 18.30 92 LYS A O 1
ATOM 688 N N . SER A 1 97 ? 17.099 12.522 4.156 1.00 16.00 93 SER A N 1
ATOM 689 C CA . SER A 1 97 ? 18.267 13.326 3.867 1.00 17.00 93 SER A CA 1
ATOM 690 C C . SER A 1 97 ? 19.442 12.496 3.371 1.00 17.86 93 SER A C 1
ATOM 691 O O . SER A 1 97 ? 19.587 11.333 3.736 1.00 19.44 93 SER A O 1
ATOM 694 N N . ASN A 1 98 ? 20.286 13.125 2.556 1.00 16.76 94 ASN A N 1
ATOM 695 C CA . ASN A 1 98 ? 21.492 12.511 2.010 1.00 17.46 94 ASN A CA 1
ATOM 696 C C . ASN A 1 98 ? 22.743 13.152 2.610 1.00 16.18 94 ASN A C 1
ATOM 697 O O . ASN A 1 98 ? 23.861 12.830 2.215 1.00 17.81 94 ASN A O 1
ATOM 702 N N . CYS A 1 99 ? 22.565 14.105 3.517 1.00 14.92 95 CYS A N 1
ATOM 703 C CA . CYS A 1 99 ? 23.701 14.792 4.137 1.00 13.94 95 CYS A CA 1
ATOM 704 C C . CYS A 1 99 ? 24.384 13.953 5.195 1.00 11.23 95 CYS A C 1
ATOM 705 O O . CYS A 1 99 ? 23.809 13.016 5.727 1.00 11.95 95 CYS A O 1
ATOM 708 N N . ARG A 1 100 ? 25.587 14.370 5.542 1.00 11.83 96 ARG A N 1
ATOM 709 C CA . ARG A 1 100 ? 26.356 13.735 6.590 1.00 14.75 96 ARG A CA 1
ATOM 710 C C . ARG A 1 100 ? 26.472 14.811 7.659 1.00 15.09 96 ARG A C 1
ATOM 711 O O . ARG A 1 100 ? 26.153 15.975 7.408 1.00 12.82 96 ARG A O 1
ATOM 719 N N . HIS A 1 101 ? 26.945 14.425 8.840 1.00 12.89 97 HIS A N 1
ATOM 720 C CA . HIS A 1 101 ? 27.084 15.344 9.952 1.00 11.65 97 HIS A CA 1
ATOM 721 C C . HIS A 1 101 ? 28.007 16.533 9.715 1.00 12.03 97 HIS A C 1
ATOM 722 O O . HIS A 1 101 ? 27.987 17.508 10.460 1.00 11.61 97 HIS A O 1
ATOM 729 N N . GLU A 1 102 ? 28.802 16.491 8.657 1.00 12.13 98 GLU A N 1
ATOM 730 C CA . GLU A 1 102 ? 29.661 17.633 8.399 1.00 13.49 98 GLU A CA 1
ATOM 731 C C . GLU A 1 102 ? 28.823 18.815 7.884 1.00 13.21 98 GLU A C 1
ATOM 732 O O . GLU A 1 102 ? 29.315 19.932 7.760 1.00 15.67 98 GLU A O 1
ATOM 738 N N . ARG A 1 103 ? 27.545 18.567 7.612 1.00 13.79 99 ARG A N 1
ATOM 739 C CA . ARG A 1 103 ? 26.647 19.611 7.153 1.00 11.67 99 ARG A CA 1
ATOM 740 C C . ARG A 1 103 ? 25.736 20.079 8.287 1.00 12.58 99 ARG A C 1
ATOM 741 O O . ARG A 1 103 ? 24.802 20.831 8.038 1.00 12.12 99 ARG A O 1
ATOM 749 N N . ASP A 1 104 ? 25.989 19.645 9.525 1.00 11.24 100 ASP A N 1
ATOM 750 C CA . ASP A 1 104 ? 25.123 20.020 10.656 1.00 12.46 100 ASP A CA 1
ATOM 751 C C . ASP A 1 104 ? 24.925 21.522 10.879 1.00 10.76 100 ASP A C 1
ATOM 752 O O . ASP A 1 104 ? 25.885 22.263 11.081 1.00 12.20 100 ASP A O 1
ATOM 757 N N . ALA A 1 105 ? 23.666 21.953 10.864 1.00 9.14 101 ALA A N 1
ATOM 758 C CA . ALA A 1 105 ? 23.306 23.363 11.026 1.00 8.27 101 ALA A CA 1
ATOM 759 C C . ALA A 1 105 ? 23.361 23.870 12.466 1.00 11.32 101 ALA A C 1
ATOM 760 O O . ALA A 1 105 ? 23.118 23.119 13.406 1.00 15.35 101 ALA A O 1
ATOM 762 N N . GLY A 1 106 ? 23.632 25.157 12.631 1.00 11.24 102 GLY A N 1
ATOM 763 C CA . GLY A 1 106 ? 23.702 25.748 13.954 1.00 12.28 102 GLY A CA 1
ATOM 764 C C . GLY A 1 106 ? 23.082 27.131 13.924 1.00 14.93 102 GLY A C 1
ATOM 765 O O . GLY A 1 106 ? 22.671 27.604 12.861 1.00 15.38 102 GLY A O 1
ATOM 766 N N . VAL A 1 107 ? 22.959 27.772 15.084 1.00 15.26 103 VAL A N 1
ATOM 767 C CA . VAL A 1 107 ? 22.380 29.112 15.158 1.00 13.92 103 VAL A CA 1
ATOM 768 C C . VAL A 1 107 ? 23.084 29.916 16.237 1.00 16.00 103 VAL A C 1
ATOM 769 O O . VAL A 1 107 ? 23.776 29.359 17.095 1.00 15.78 103 VAL A O 1
ATOM 773 N N . VAL A 1 108 ? 22.910 31.228 16.168 1.00 16.28 104 VAL A N 1
ATOM 774 C CA . VAL A 1 108 ? 23.404 32.146 17.183 1.00 16.11 104 VAL A CA 1
ATOM 775 C C . VAL A 1 108 ? 22.141 32.978 17.463 1.00 16.88 104 VAL A C 1
ATOM 776 O O . VAL A 1 108 ? 21.546 33.540 16.534 1.00 15.83 104 VAL A O 1
ATOM 780 N N . CYS A 1 109 ? 21.669 32.962 18.706 1.00 17.51 105 CYS A N 1
ATOM 781 C CA . CYS A 1 109 ? 20.466 33.698 19.087 1.00 19.28 105 CYS A CA 1
ATOM 782 C C . CYS A 1 109 ? 20.830 34.980 19.815 1.00 20.65 105 CYS A C 1
ATOM 783 O O . CYS A 1 109 ? 21.987 35.203 20.176 1.00 20.03 105 CYS A O 1
ATOM 786 N N . THR A 1 110 ? 19.835 35.830 20.017 1.00 22.84 106 THR A N 1
ATOM 787 C CA . THR A 1 110 ? 20.059 37.070 20.735 1.00 27.27 106 THR A CA 1
ATOM 788 C C . THR A 1 110 ? 20.362 36.704 22.187 1.00 31.52 106 THR A C 1
ATOM 789 O O . THR A 1 110 ? 19.925 35.659 22.685 1.00 32.62 106 THR A O 1
ATOM 793 N N . ASN A 1 111 ? 21.139 37.541 22.857 1.00 35.22 107 ASN A N 1
ATOM 794 C CA . ASN A 1 111 ? 21.434 37.307 24.266 1.00 39.51 107 ASN A CA 1
ATOM 795 C C . ASN A 1 111 ? 20.120 37.542 25.019 1.00 41.27 107 ASN A C 1
ATOM 796 O O . ASN A 1 111 ? 19.842 36.916 26.046 1.00 42.90 107 ASN A O 1
ATOM 801 N N . GLU A 1 112 ? 19.329 38.470 24.487 1.00 41.51 108 GLU A N 1
ATOM 802 C CA . GLU A 1 112 ? 18.043 38.829 25.066 1.00 43.98 108 GLU A CA 1
ATOM 803 C C . GLU A 1 112 ? 17.029 37.705 24.961 1.00 45.13 108 GLU A C 1
ATOM 804 O O . GLU A 1 112 ? 16.883 37.061 23.913 1.00 42.21 108 GLU A O 1
ATOM 810 N N . THR A 1 113 ? 16.374 37.462 26.088 1.00 47.08 109 THR A N 1
ATOM 811 C CA . THR A 1 113 ? 15.358 36.438 26.233 1.00 50.89 109 THR A CA 1
ATOM 812 C C . THR A 1 113 ? 14.000 37.132 26.066 1.00 54.67 109 THR A C 1
ATOM 813 O O . THR A 1 113 ? 13.003 36.467 25.691 1.00 57.08 109 THR A O 1
ATOM 817 N N . THR A 1 118 ? 24.811 32.294 1.292 0.00 35.89 114 THR A N 1
ATOM 818 C CA . THR A 1 118 ? 23.614 31.583 1.804 0.00 35.80 114 THR A CA 1
ATOM 819 C C . THR A 1 118 ? 23.861 30.080 1.684 1.00 36.39 114 THR A C 1
ATOM 820 O O . THR A 1 118 ? 24.709 29.653 0.891 1.00 36.75 114 THR A O 1
ATOM 824 N N . LEU A 1 119 ? 23.156 29.303 2.508 1.00 35.37 115 LEU A N 1
ATOM 825 C CA . LEU A 1 119 ? 23.274 27.845 2.550 1.00 32.08 115 LEU A CA 1
ATOM 826 C C . LEU A 1 119 ? 22.161 27.179 1.738 1.00 32.05 115 LEU A C 1
ATOM 827 O O . LEU A 1 119 ? 22.276 25.973 1.412 1.00 28.08 115 LEU A O 1
#

Organism: Homo sapiens (NCBI:txid9606)

Sequence (112 aa):
AVNDGDMRLADGGATNQGRVEIFYRGQWGTVCDNLWDLTDASVVCRALGFENATQALGRAAFGQGSGPIMLDEVQCTGTEASLADCKSLGWLKSNCRHERDAGVVCTNETTL

InterPro domains:
  IPR000210 BTB/POZ domain [PS50097] (153-221)
  IPR001190 SRCR domain [PF00530] (28-124)
  IPR001190 SRCR domain [PR00258] (24-40)
  IPR001190 SRCR domain [PR00258] (43-54)
  IPR001190 SRCR domain [PR00258] (58-68)
  IPR001190 SRCR domain [PR00258] (89-103)
  IPR001190 SRCR domain [PR00258] (112-124)
  IPR001190 SRCR domain [PS00420] (29-66)
  IPR001190 SRCR domain [PS50287] (24-124)
  IPR001190 SRCR domain [SM00202] (24-124)
  IPR011333 SKP1/BTB/POZ domain superfamily [G3DSA:3.30.710.10] (132-253)
  IPR011705 BTB/Kelch-associated [PF07707] (261-358)
  IPR011705 BTB/Kelch-associated [SM00875] (260-360)
  IPR036772 SRCR-like domain superfamily [G3DSA:3.10.250.10] (16-131)
  IPR036772 SRCR-like domain superfamily [SSF56487] (21-128)
  IPR051481 BTB/POZ domain-containing protein and Galectin-3-binding [PTHR24410] (20-557)

Radius of gyration: 12.09 Å; Cα contacts (8 Å, |Δi|>4): 318; chains: 1; bounding box: 25×30×28 Å

Nearest PDB structures (foldseek):
  1by2-assembly1_A  TM=1.009E+00  e=6.368E-26  Homo sapiens
  8wzs-assembly1_A  TM=9.875E-01  e=7.306E-16  Homo sapiens
  6san-assembly1_B  TM=9.677E-01  e=2.168E-15  Homo sapiens
  8h7j-assembly1_A  TM=9.397E-01  e=1.300E-15  Sus scrofa
  7c00-assembly1_A  TM=9.737E-01  e=2.467E-14  Homo sapiens